Protein AF-A0AAV7N6C5-F1 (afdb_monomer)

Foldseek 3Di:
DDDDADPPDWDWDADPQGWIKIWHFAADDPPDPLDDRDIDIFTPDCRPPDPPDDTDCPPPDPPWDKDWDDFAQDVDNSDTWIWMATPNDIDIRD

InterPro domains:
  IPR010600 Inter-alpha-trypsin inhibitor heavy chain, C-terminal [PF06668] (1-94)
  IPR050934 Inter-alpha-trypsin inhibitor heavy chain [PTHR10338] (2-92)

Structure (mmCIF, N/CA/C/O backbone):
data_AF-A0AAV7N6C5-F1
#
_entry.id   AF-A0AAV7N6C5-F1
#
loop_
_atom_site.group_PDB
_atom_site.id
_atom_site.type_symbol
_atom_site.label_atom_id
_atom_site.label_alt_id
_atom_site.label_comp_id
_atom_site.label_asym_id
_atom_site.label_entity_id
_atom_site.label_seq_id
_atom_site.pdbx_PDB_ins_code
_atom_site.Cartn_x
_atom_site.Cartn_y
_atom_site.Cartn_z
_atom_site.occupancy
_atom_site.B_iso_or_equiv
_atom_site.auth_seq_id
_atom_site.auth_comp_id
_atom_site.auth_asym_id
_atom_site.auth_atom_id
_atom_site.pdbx_PDB_model_num
ATOM 1 N N . VAL A 1 1 ? -11.718 14.815 -6.228 1.00 68.44 1 VAL A N 1
ATOM 2 C CA . VAL A 1 1 ? -10.527 15.346 -5.524 1.00 68.44 1 VAL A CA 1
ATOM 3 C C . VAL A 1 1 ? -9.331 14.554 -6.005 1.00 68.44 1 VAL A C 1
ATOM 5 O O . VAL A 1 1 ? -9.410 13.334 -5.991 1.00 68.44 1 VAL A O 1
ATOM 8 N N . THR A 1 2 ? -8.281 15.225 -6.469 1.00 74.06 2 THR A N 1
ATOM 9 C CA . THR A 1 2 ? -7.035 14.573 -6.897 1.00 74.06 2 THR A CA 1
ATOM 10 C C . THR A 1 2 ? -5.976 14.829 -5.838 1.00 74.06 2 THR A C 1
ATOM 12 O O . THR A 1 2 ? -5.781 15.978 -5.446 1.00 74.06 2 THR A O 1
ATOM 15 N N . ILE A 1 3 ? -5.314 13.772 -5.370 1.00 77.88 3 ILE A N 1
ATOM 16 C CA . ILE A 1 3 ? -4.225 13.855 -4.393 1.00 77.88 3 ILE A CA 1
ATOM 17 C C . ILE A 1 3 ? -2.941 13.421 -5.096 1.00 77.88 3 ILE A C 1
ATOM 19 O O . ILE A 1 3 ? -2.897 12.351 -5.699 1.00 77.88 3 ILE A O 1
ATOM 23 N N . VAL A 1 4 ? -1.910 14.265 -5.037 1.00 82.94 4 VAL A N 1
ATOM 24 C CA . VAL A 1 4 ? -0.594 14.002 -5.632 1.00 82.94 4 VAL A CA 1
ATOM 25 C C . VAL A 1 4 ? 0.413 13.820 -4.503 1.00 82.94 4 VAL A C 1
ATOM 27 O O . VAL A 1 4 ? 0.573 14.711 -3.672 1.00 82.94 4 VAL A O 1
ATOM 30 N N . ILE A 1 5 ? 1.088 12.670 -4.478 1.00 83.50 5 ILE A N 1
ATOM 31 C CA . ILE A 1 5 ? 2.079 12.317 -3.453 1.00 83.50 5 ILE A CA 1
ATOM 32 C C . ILE A 1 5 ? 3.467 12.404 -4.082 1.00 83.50 5 ILE A C 1
ATOM 34 O O . ILE A 1 5 ? 3.756 11.735 -5.072 1.00 83.50 5 ILE A O 1
ATOM 38 N N . THR A 1 6 ? 4.320 13.255 -3.519 1.00 85.06 6 THR A N 1
ATOM 39 C CA . THR A 1 6 ? 5.695 13.471 -3.981 1.00 85.06 6 THR A CA 1
ATOM 40 C C . THR A 1 6 ? 6.704 12.911 -2.981 1.00 85.06 6 THR A C 1
ATOM 42 O O . THR A 1 6 ? 6.356 12.438 -1.900 1.00 85.06 6 THR A O 1
ATOM 45 N N . LYS A 1 7 ? 7.987 12.922 -3.356 1.00 80.62 7 LYS A N 1
ATOM 46 C CA . LYS A 1 7 ? 9.080 12.455 -2.497 1.00 80.62 7 LYS A CA 1
ATOM 47 C C . LYS A 1 7 ? 9.035 13.153 -1.131 1.00 80.62 7 LYS A C 1
ATOM 49 O O . LYS A 1 7 ? 8.854 14.365 -1.080 1.00 80.62 7 LYS A O 1
ATOM 54 N N . GLU A 1 8 ? 9.240 12.378 -0.061 1.00 82.88 8 GLU A N 1
ATOM 55 C CA . GLU A 1 8 ? 9.240 12.852 1.341 1.00 82.88 8 GLU A CA 1
ATOM 56 C C . GLU A 1 8 ? 7.904 13.450 1.811 1.00 82.88 8 GLU A C 1
ATOM 58 O O . GLU A 1 8 ? 7.842 14.092 2.859 1.00 82.88 8 GLU A O 1
ATOM 63 N N . LYS A 1 9 ? 6.827 13.241 1.049 1.00 89.56 9 LYS A N 1
ATOM 64 C CA . LYS A 1 9 ? 5.465 13.559 1.461 1.00 89.56 9 LYS A CA 1
ATOM 65 C C . LYS A 1 9 ? 4.693 12.278 1.716 1.00 89.56 9 LYS A C 1
ATOM 67 O O . LYS A 1 9 ? 4.887 11.267 1.039 1.00 89.56 9 LYS A O 1
ATOM 72 N N . ASP A 1 10 ? 3.785 12.376 2.668 1.00 90.56 10 ASP A N 1
ATOM 73 C CA . ASP A 1 10 ? 2.823 11.349 2.999 1.00 90.56 10 ASP A CA 1
ATOM 74 C C . ASP A 1 10 ? 1.416 11.941 3.077 1.00 90.56 10 ASP A C 1
ATOM 76 O O . ASP A 1 10 ? 1.214 13.155 3.179 1.00 90.56 10 ASP A O 1
ATOM 80 N N . VAL A 1 11 ? 0.436 11.055 2.971 1.00 92.62 11 VAL A N 1
ATOM 81 C CA . VAL A 1 11 ? -0.975 11.357 3.165 1.00 92.62 11 VAL A CA 1
ATOM 82 C C . VAL A 1 11 ? -1.479 10.463 4.275 1.00 92.62 11 VAL A C 1
ATOM 84 O O . VAL A 1 11 ? -1.396 9.240 4.173 1.00 92.62 11 VAL A O 1
ATOM 87 N N . ARG A 1 12 ? -2.052 11.079 5.307 1.00 91.12 12 ARG A N 1
ATOM 88 C CA . ARG A 1 12 ? -2.764 10.363 6.359 1.00 91.12 12 ARG A CA 1
ATOM 89 C C . ARG A 1 12 ? -4.241 10.246 6.023 1.00 91.12 12 ARG A C 1
ATOM 91 O O . ARG A 1 12 ? -4.892 11.240 5.704 1.00 91.12 12 ARG A O 1
ATOM 98 N N . LEU A 1 13 ? -4.757 9.030 6.118 1.00 88.31 13 LEU A N 1
ATOM 99 C CA . LEU A 1 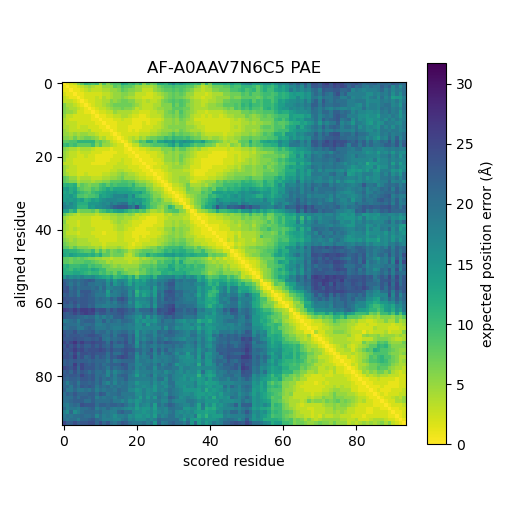13 ? -6.173 8.721 6.007 1.00 88.31 13 LEU A CA 1
ATOM 100 C C . LEU A 1 13 ? -6.647 8.169 7.347 1.00 88.31 13 LEU A C 1
ATOM 102 O O . LEU A 1 13 ? -6.211 7.096 7.750 1.00 88.31 13 LEU A O 1
ATOM 106 N N . SER A 1 14 ? -7.567 8.871 7.998 1.00 89.56 14 SER A N 1
ATOM 107 C CA . SER A 1 14 ? -8.203 8.398 9.227 1.00 89.56 14 SER A CA 1
ATOM 108 C C . SER A 1 14 ? -9.659 8.054 8.957 1.00 89.56 14 SER A C 1
ATOM 110 O O . SER A 1 14 ? -10.384 8.797 8.294 1.00 89.56 14 SER A O 1
ATOM 112 N N . THR A 1 15 ? -10.081 6.908 9.472 1.00 85.81 15 THR A N 1
ATOM 113 C CA . THR A 1 15 ? -11.496 6.539 9.543 1.00 85.81 15 THR A CA 1
ATOM 114 C C . THR A 1 15 ? -12.142 7.228 10.741 1.00 85.81 15 THR A C 1
ATOM 116 O O . THR A 1 15 ? -11.457 7.565 11.707 1.00 85.81 15 THR A O 1
ATOM 119 N N . ALA A 1 16 ? -13.460 7.436 10.691 1.00 83.88 16 ALA A N 1
ATOM 120 C CA . ALA A 1 16 ? -14.198 8.019 11.814 1.00 83.88 16 ALA A CA 1
ATOM 121 C C . ALA A 1 16 ? -14.032 7.197 13.106 1.00 83.88 16 ALA A C 1
ATOM 123 O O . ALA A 1 16 ? -14.022 7.757 14.198 1.00 83.88 16 ALA A O 1
ATOM 124 N N . ASP A 1 17 ? -13.835 5.887 12.951 1.00 79.19 17 ASP A N 1
ATOM 125 C CA . ASP A 1 17 ? -13.825 4.913 14.039 1.00 79.19 17 ASP A CA 1
ATOM 126 C C . ASP A 1 17 ? -12.407 4.587 14.555 1.00 79.19 17 ASP A C 1
ATOM 128 O O . ASP A 1 17 ? -12.248 3.725 15.414 1.00 79.19 17 ASP A O 1
ATOM 132 N N . GLY A 1 18 ? -11.370 5.289 14.077 1.00 82.88 18 GLY A N 1
ATOM 133 C CA . GLY A 1 18 ? -10.057 5.338 14.739 1.00 82.88 18 GLY A CA 1
ATOM 134 C C . GLY A 1 18 ? -8.883 4.692 14.000 1.00 82.88 18 GLY A C 1
ATOM 135 O O . GLY A 1 18 ? -7.739 5.028 14.298 1.00 82.88 18 GLY A O 1
ATOM 136 N N . ALA A 1 19 ? -9.111 3.845 12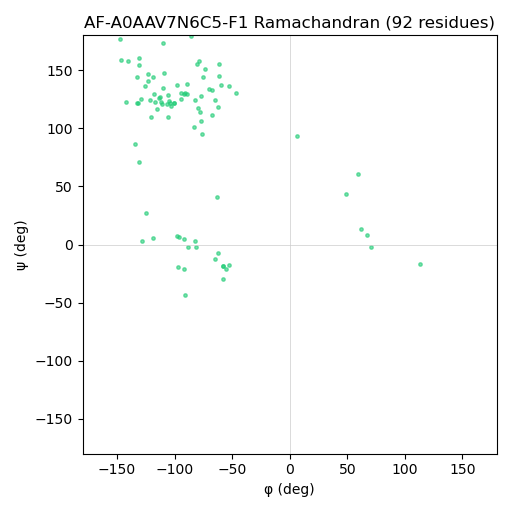.993 1.00 87.62 19 ALA A N 1
ATOM 137 C CA . ALA A 1 19 ? -8.006 3.332 12.182 1.00 87.62 19 ALA A CA 1
ATOM 138 C C . ALA A 1 19 ? -7.379 4.468 11.359 1.00 87.62 19 ALA A C 1
ATOM 140 O O . ALA A 1 19 ? -8.104 5.226 10.699 1.00 87.62 19 ALA A O 1
ATOM 141 N N . THR A 1 20 ? -6.048 4.559 11.368 1.00 88.88 20 THR A N 1
ATOM 142 C CA . THR A 1 20 ? -5.280 5.559 10.617 1.00 88.88 20 THR A CA 1
ATOM 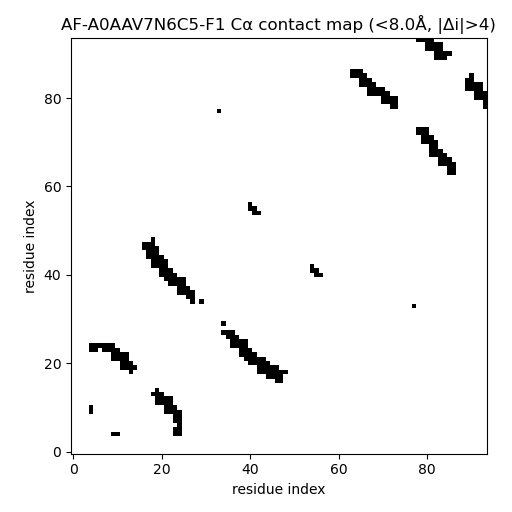143 C C . THR A 1 20 ? -4.229 4.891 9.742 1.00 88.88 20 THR A C 1
ATOM 145 O O . THR A 1 20 ? -3.510 3.984 10.164 1.00 88.88 20 THR A O 1
ATOM 148 N N . PHE A 1 21 ? -4.128 5.368 8.506 1.00 87.12 21 PHE A N 1
ATOM 149 C CA . PHE A 1 21 ? -3.220 4.861 7.491 1.00 87.12 21 PHE A CA 1
ATOM 150 C C . PHE A 1 21 ? -2.321 5.971 6.970 1.00 87.12 21 PHE A C 1
ATOM 152 O O . PHE A 1 21 ? -2.761 7.110 6.818 1.00 87.12 21 PHE A O 1
ATOM 159 N N . VAL A 1 22 ? -1.091 5.616 6.621 1.00 89.31 22 VAL A N 1
ATOM 160 C CA . VAL A 1 22 ? -0.133 6.496 5.956 1.00 89.31 22 VAL A CA 1
ATOM 161 C C . VAL A 1 22 ? 0.118 5.970 4.549 1.00 89.31 22 VAL A C 1
ATOM 163 O O . VAL A 1 22 ? 0.481 4.808 4.355 1.00 89.31 22 VAL A O 1
ATOM 166 N N . ILE A 1 23 ? -0.058 6.845 3.565 1.00 88.38 23 ILE A N 1
ATOM 167 C CA . ILE A 1 23 ? 0.202 6.583 2.153 1.00 88.38 23 ILE A CA 1
ATOM 168 C C . ILE A 1 23 ? 1.417 7.406 1.738 1.00 88.38 23 ILE A C 1
ATOM 170 O O . ILE A 1 23 ? 1.394 8.630 1.844 1.00 88.38 23 ILE A O 1
ATOM 174 N N . LEU A 1 24 ? 2.478 6.757 1.262 1.00 89.56 24 LEU A N 1
ATOM 175 C CA . LEU A 1 24 ? 3.717 7.437 0.870 1.00 89.56 24 LEU A CA 1
ATOM 176 C C . LEU A 1 24 ? 4.400 6.749 -0.310 1.00 89.56 24 LEU A C 1
ATOM 178 O O . LEU A 1 24 ? 4.189 5.565 -0.567 1.00 89.56 24 LEU A O 1
ATOM 182 N N . LEU A 1 25 ? 5.251 7.486 -1.022 1.00 86.69 25 LEU A N 1
ATOM 183 C CA . LEU A 1 25 ? 6.102 6.919 -2.066 1.00 86.69 25 LEU A CA 1
ATOM 184 C C . LEU A 1 25 ? 7.288 6.175 -1.429 1.00 86.69 25 LEU A C 1
ATOM 186 O O . LEU A 1 25 ? 8.230 6.801 -0.935 1.00 86.69 25 LEU A O 1
ATOM 190 N N . HIS A 1 26 ? 7.255 4.844 -1.457 1.00 82.00 26 HIS A N 1
ATOM 191 C CA . HIS A 1 26 ? 8.327 3.986 -0.969 1.00 82.00 26 HIS A CA 1
ATOM 192 C C . HIS A 1 26 ? 9.415 3.844 -2.032 1.00 82.00 26 HIS A C 1
ATOM 194 O O . HIS A 1 26 ? 9.159 3.422 -3.163 1.00 82.00 26 HIS A O 1
ATOM 200 N N . ARG A 1 27 ? 10.654 4.180 -1.660 1.00 80.88 27 ARG A N 1
ATOM 201 C CA . ARG A 1 27 ? 11.799 4.104 -2.569 1.00 80.88 27 ARG A CA 1
ATOM 202 C C . ARG A 1 27 ? 12.639 2.880 -2.268 1.00 80.88 27 ARG A C 1
ATOM 204 O O . ARG A 1 27 ? 13.200 2.757 -1.182 1.00 80.88 27 ARG A O 1
ATOM 211 N N . VAL A 1 28 ? 12.762 2.003 -3.253 1.00 77.44 28 VAL A N 1
ATOM 212 C CA . VAL A 1 28 ? 13.692 0.872 -3.187 1.00 77.44 28 VAL A CA 1
ATOM 213 C C . VAL A 1 28 ? 15.129 1.359 -3.358 1.00 77.44 28 VAL A C 1
ATOM 215 O O . VAL A 1 28 ? 15.402 2.365 -4.019 1.00 77.44 28 VAL A O 1
ATOM 218 N N . TRP A 1 29 ? 16.088 0.645 -2.764 1.00 78.44 29 TRP A N 1
ATOM 219 C CA . TRP A 1 29 ? 17.498 0.999 -2.907 1.00 78.44 29 TRP A CA 1
ATOM 220 C C . TRP A 1 29 ? 17.955 0.940 -4.377 1.00 78.44 29 TRP A C 1
ATOM 222 O O . TRP A 1 29 ? 17.423 0.193 -5.201 1.00 78.44 29 TRP A O 1
ATOM 232 N N . LYS A 1 30 ? 19.014 1.689 -4.712 1.00 69.75 30 LYS A N 1
ATOM 233 C CA . LYS A 1 30 ? 19.503 1.887 -6.094 1.00 69.75 30 LYS A CA 1
ATOM 234 C C . LYS A 1 30 ? 19.980 0.629 -6.846 1.00 69.75 30 LYS A C 1
ATOM 236 O O . LYS A 1 30 ? 20.241 0.736 -8.034 1.00 69.75 30 LYS A O 1
ATOM 241 N N . LYS A 1 31 ? 20.087 -0.540 -6.205 1.00 72.19 31 LYS A N 1
ATOM 242 C CA . LYS A 1 31 ? 20.528 -1.819 -6.812 1.00 72.19 31 LYS A CA 1
ATOM 243 C C . LYS A 1 31 ? 19.534 -2.986 -6.645 1.00 72.19 31 LYS A C 1
ATOM 245 O O . LYS A 1 31 ? 19.944 -4.136 -6.528 1.00 72.19 31 LYS A O 1
ATOM 250 N N . HIS A 1 32 ? 18.239 -2.709 -6.515 1.00 70.38 32 HIS A N 1
ATOM 251 C CA . HIS A 1 32 ? 17.221 -3.743 -6.334 1.00 70.38 32 HIS A CA 1
ATOM 252 C C . HIS A 1 32 ? 16.898 -4.449 -7.664 1.00 70.38 32 HIS A C 1
ATOM 254 O O . HIS A 1 32 ? 16.524 -3.771 -8.612 1.00 70.38 32 HIS A O 1
ATOM 260 N N . PRO A 1 33 ? 16.942 -5.788 -7.755 1.00 67.75 33 PRO A N 1
ATOM 261 C CA . PRO A 1 33 ? 16.853 -6.514 -9.030 1.00 67.75 33 PRO A CA 1
ATOM 262 C C . PRO A 1 33 ? 15.578 -6.256 -9.858 1.00 67.75 33 PRO A C 1
ATOM 264 O O . PRO A 1 33 ? 15.580 -6.508 -11.056 1.00 67.75 33 PRO A O 1
ATOM 267 N N . VAL A 1 34 ? 14.507 -5.735 -9.243 1.00 67.25 34 VAL A N 1
ATOM 268 C CA . VAL A 1 34 ? 13.171 -5.576 -9.864 1.00 67.25 34 VAL A CA 1
ATOM 269 C C . VAL A 1 34 ? 12.689 -4.104 -9.943 1.00 67.25 34 VAL A C 1
ATOM 271 O O . VAL A 1 34 ? 11.563 -3.835 -10.328 1.00 67.25 34 VAL A O 1
ATOM 274 N N . HIS A 1 35 ? 13.527 -3.130 -9.564 1.00 61.66 35 HIS A N 1
ATOM 275 C CA . HIS A 1 35 ? 13.317 -1.663 -9.618 1.00 61.66 35 HIS A CA 1
ATOM 276 C C . HIS A 1 35 ? 11.939 -1.074 -10.033 1.00 61.66 35 HIS A C 1
ATOM 278 O O . HIS A 1 35 ? 11.730 -0.693 -11.192 1.00 61.66 35 HIS A O 1
ATOM 284 N N . GLN A 1 36 ? 11.082 -0.796 -9.044 1.00 70.50 36 GLN A N 1
ATOM 285 C CA . GLN A 1 36 ? 9.991 0.190 -9.123 1.00 70.50 36 GLN A CA 1
ATOM 286 C C . GLN A 1 36 ? 9.886 0.899 -7.755 1.00 70.50 36 GLN A C 1
ATOM 288 O O . GLN A 1 36 ? 9.714 0.215 -6.746 1.00 70.50 36 GLN A O 1
ATOM 293 N N . ASP A 1 37 ? 10.007 2.236 -7.698 1.00 75.75 37 ASP A N 1
ATOM 294 C CA . ASP A 1 37 ? 9.454 2.982 -6.552 1.00 75.75 37 ASP A CA 1
ATOM 295 C C . ASP A 1 37 ? 7.947 2.677 -6.536 1.00 75.75 37 ASP A C 1
ATOM 297 O O . ASP A 1 37 ? 7.325 2.639 -7.597 1.00 75.75 37 ASP A O 1
ATOM 301 N N . PHE A 1 38 ? 7.362 2.429 -5.370 1.00 78.00 38 PHE A N 1
ATOM 302 C CA . PHE A 1 38 ? 5.959 2.028 -5.278 1.00 78.00 38 PHE A CA 1
ATOM 303 C C . PHE A 1 38 ? 5.222 2.860 -4.243 1.00 78.00 38 PHE A C 1
ATOM 305 O O . PHE A 1 38 ? 5.810 3.382 -3.297 1.00 78.00 38 PHE A O 1
ATOM 312 N N . LEU A 1 39 ? 3.912 2.990 -4.418 1.00 82.25 39 LEU A N 1
ATOM 313 C CA . LEU A 1 39 ? 3.076 3.629 -3.418 1.00 82.25 39 LEU A CA 1
ATOM 314 C C . LEU A 1 39 ? 2.824 2.636 -2.280 1.00 82.25 39 LEU A C 1
ATOM 316 O O . LEU A 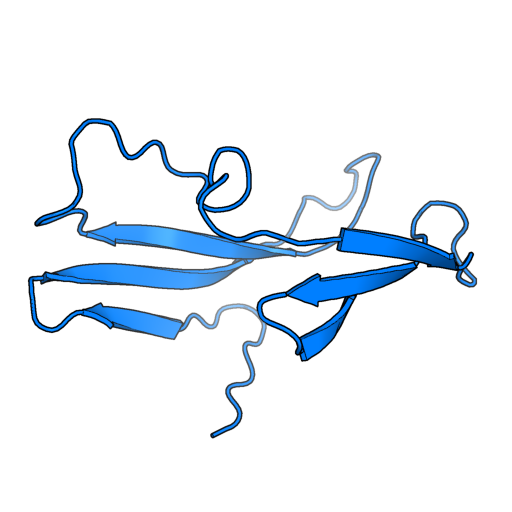1 39 ? 2.202 1.595 -2.478 1.00 82.25 39 LEU A O 1
ATOM 320 N N . GLY A 1 40 ? 3.345 2.940 -1.098 1.00 79.50 40 GLY A N 1
ATOM 321 C CA . GLY A 1 40 ? 3.127 2.148 0.101 1.00 79.50 40 GLY A CA 1
ATOM 322 C C . GLY A 1 40 ? 1.881 2.619 0.843 1.00 79.50 40 GLY A C 1
ATOM 323 O O . GLY A 1 40 ? 1.653 3.821 0.973 1.00 79.50 40 GLY A O 1
ATOM 324 N N . PHE A 1 41 ? 1.094 1.664 1.334 1.00 82.56 41 PHE A N 1
ATOM 325 C CA . PHE A 1 41 ? -0.077 1.899 2.172 1.00 82.56 41 PHE A CA 1
ATOM 326 C C . PHE A 1 41 ? 0.136 1.176 3.502 1.00 82.56 41 PHE A C 1
ATOM 328 O O . PHE A 1 41 ? 0.151 -0.056 3.546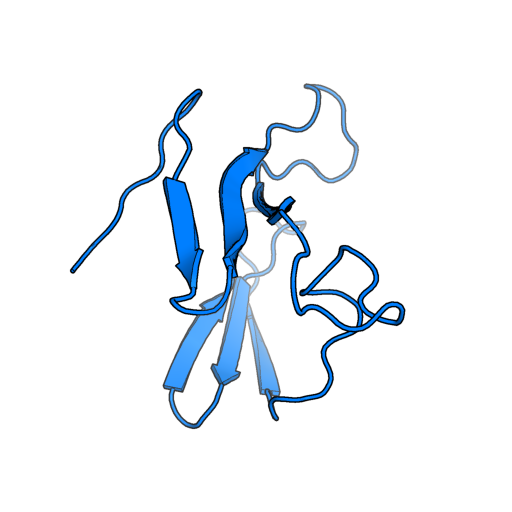 1.00 82.56 41 PHE A O 1
ATOM 335 N N . TYR A 1 42 ? 0.340 1.939 4.570 1.00 80.69 42 TYR A N 1
ATOM 336 C CA . TYR A 1 42 ? 0.753 1.422 5.871 1.00 80.69 42 TYR A CA 1
ATOM 337 C C . TYR A 1 42 ? -0.291 1.731 6.930 1.00 80.69 42 TYR A C 1
ATOM 339 O O . TYR A 1 42 ? -0.900 2.796 6.917 1.00 80.69 42 TYR A O 1
ATOM 347 N N . VAL A 1 43 ? -0.470 0.805 7.865 1.00 84.50 43 VAL A N 1
ATOM 348 C CA . VAL A 1 43 ? -1.269 1.044 9.067 1.00 84.50 43 VAL A CA 1
ATOM 349 C C . VAL A 1 43 ? -0.397 1.817 10.052 1.00 84.50 43 VAL A C 1
ATOM 351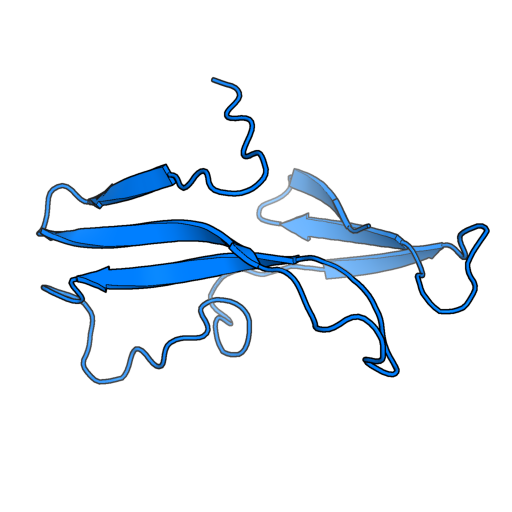 O O . VAL A 1 43 ? 0.651 1.319 10.456 1.00 84.50 43 VAL A O 1
ATOM 354 N N . GLU A 1 44 ? -0.804 3.036 10.396 1.00 85.31 44 GLU A N 1
ATOM 355 C CA . GLU A 1 44 ? -0.169 3.841 11.450 1.00 85.31 44 GLU A CA 1
ATOM 356 C C . GLU A 1 44 ? -0.854 3.575 12.790 1.00 85.31 44 GLU A C 1
ATOM 358 O O . GLU A 1 44 ? -0.183 3.335 13.790 1.00 85.31 44 GLU A O 1
ATOM 363 N N . ASP A 1 45 ? -2.187 3.529 12.779 1.00 85.06 45 ASP A N 1
ATOM 364 C CA . ASP A 1 45 ? -2.997 3.120 13.916 1.00 85.06 45 ASP A CA 1
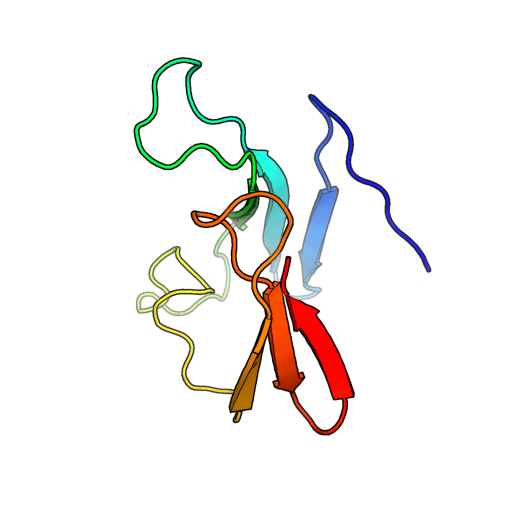ATOM 365 C C . ASP A 1 45 ? -4.014 2.055 13.487 1.00 85.06 45 ASP A C 1
ATOM 367 O O . ASP A 1 45 ? -4.788 2.242 12.546 1.00 85.06 45 ASP A O 1
ATOM 371 N N . SER A 1 46 ? -3.986 0.923 14.185 1.00 79.31 46 SER A N 1
ATOM 372 C CA . SER A 1 46 ? -4.831 -0.240 13.925 1.00 79.31 46 SER A CA 1
ATOM 373 C C . SER A 1 46 ? -6.058 -0.319 14.829 1.00 79.31 46 SER A C 1
ATOM 375 O O . SER A 1 46 ? -6.748 -1.336 14.785 1.00 79.31 46 SER A O 1
ATOM 377 N N . HIS A 1 47 ? -6.347 0.706 15.643 1.00 83.44 47 HIS A N 1
ATOM 378 C CA . HIS A 1 47 ? -7.562 0.728 16.456 1.00 83.44 47 HIS A CA 1
ATOM 379 C C . HIS A 1 47 ? -8.781 0.334 15.606 1.00 83.44 47 HIS A C 1
ATOM 381 O O . HIS A 1 47 ? -8.984 0.838 14.503 1.00 83.44 47 HIS A O 1
ATOM 387 N N . MET A 1 48 ? -9.567 -0.612 16.126 1.00 77.00 48 MET A N 1
ATOM 388 C CA . MET A 1 48 ? -10.741 -1.221 15.480 1.00 77.00 48 MET A CA 1
ATOM 389 C C . MET A 1 48 ? -10.471 -2.156 14.285 1.00 77.00 48 MET A C 1
ATOM 391 O O . MET A 1 48 ? -11.414 -2.769 13.781 1.00 77.00 48 MET A O 1
ATOM 395 N N . LEU A 1 49 ? -9.223 -2.350 13.849 1.00 76.75 49 LEU A N 1
ATOM 396 C CA . LEU A 1 49 ? -8.890 -3.432 12.920 1.00 76.75 49 LEU A CA 1
ATOM 397 C C . LEU A 1 49 ? -8.872 -4.772 13.666 1.00 76.75 49 LEU A C 1
ATOM 399 O O . LEU A 1 49 ? -8.458 -4.868 14.819 1.00 76.75 49 LEU A O 1
ATOM 403 N N . SER A 1 50 ? -9.321 -5.838 12.998 1.00 74.50 50 SER A N 1
ATOM 404 C CA . SER A 1 50 ? -9.234 -7.192 13.556 1.00 74.50 50 SER A CA 1
ATOM 405 C C . SER A 1 50 ? -7.773 -7.572 13.799 1.00 74.50 50 SER A C 1
ATOM 407 O O . SER A 1 50 ? -6.929 -7.283 12.951 1.00 74.50 50 SER A O 1
ATOM 409 N N . GLU A 1 51 ? -7.488 -8.327 14.862 1.00 69.75 51 GLU A N 1
ATOM 410 C CA . GLU A 1 51 ? -6.163 -8.926 15.111 1.00 69.75 51 GLU A CA 1
ATOM 411 C C . GLU A 1 51 ? -5.652 -9.794 13.946 1.00 69.75 51 GLU A C 1
ATOM 413 O O . GLU A 1 51 ? -4.452 -10.011 13.805 1.00 69.75 51 GLU A O 1
ATOM 418 N N . LYS A 1 52 ? -6.552 -10.269 13.074 1.00 67.12 52 LYS A N 1
ATOM 419 C CA . LYS A 1 52 ? -6.209 -11.026 11.859 1.00 67.12 52 LYS A CA 1
ATOM 420 C C . LYS A 1 52 ? -5.786 -10.138 10.681 1.00 67.12 52 LYS A C 1
ATOM 422 O O . LYS A 1 52 ? -5.471 -10.650 9.608 1.00 67.12 52 LYS A O 1
ATOM 427 N N . THR A 1 53 ? -5.811 -8.816 10.842 1.00 66.25 53 THR A N 1
ATOM 428 C CA . THR A 1 53 ? -5.403 -7.862 9.806 1.00 66.25 53 THR A CA 1
ATOM 429 C C . THR A 1 53 ? -3.878 -7.830 9.738 1.00 66.25 53 THR A C 1
ATOM 431 O O . THR A 1 53 ? -3.224 -7.120 10.496 1.00 66.25 53 THR A O 1
ATOM 434 N N . HIS A 1 54 ? -3.286 -8.608 8.834 1.00 58.16 54 HIS A N 1
ATOM 435 C CA . HIS A 1 54 ? -1.840 -8.599 8.612 1.00 58.16 54 HIS A CA 1
ATOM 436 C C . HIS A 1 54 ? -1.468 -7.583 7.518 1.00 58.16 54 HIS A C 1
ATOM 438 O O . HIS A 1 54 ? -2.075 -7.556 6.450 1.00 58.16 54 HIS A O 1
ATOM 444 N N . GLY A 1 55 ? -0.485 -6.729 7.829 1.00 54.88 55 GLY A N 1
ATOM 445 C CA . GLY A 1 55 ? -0.149 -5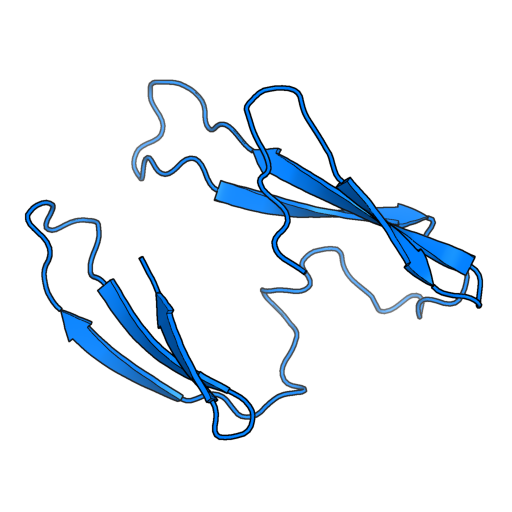.431 7.215 1.00 54.88 55 GLY A CA 1
ATOM 446 C C . GLY A 1 55 ? 0.293 -5.372 5.748 1.00 54.88 55 GLY A C 1
ATOM 447 O O . GLY A 1 55 ? 1.173 -4.585 5.417 1.00 54.88 55 GLY A O 1
ATOM 448 N N . LEU A 1 56 ? -0.331 -6.127 4.852 1.00 54.19 56 LEU A N 1
ATOM 449 C CA . LEU A 1 56 ? -0.260 -5.896 3.412 1.00 54.19 56 LEU A CA 1
ATOM 450 C C . LEU A 1 56 ? -1.677 -6.005 2.854 1.00 54.19 56 LEU A C 1
ATOM 452 O O . LEU A 1 56 ? -2.097 -7.065 2.392 1.00 54.19 56 LEU A O 1
ATOM 456 N N . LEU A 1 57 ? -2.408 -4.886 2.886 1.00 51.78 57 LEU A N 1
ATOM 457 C CA . LEU A 1 57 ? -3.761 -4.762 2.323 1.00 51.78 57 LEU A CA 1
ATOM 458 C C . LEU A 1 57 ? -3.853 -5.220 0.855 1.00 51.78 57 LEU A C 1
ATOM 460 O O . LEU A 1 57 ? -4.943 -5.518 0.387 1.00 51.78 57 LEU A O 1
ATOM 464 N N . GLY A 1 58 ? -2.723 -5.321 0.146 1.00 49.41 58 GLY A N 1
ATOM 465 C CA . GLY A 1 58 ? -2.654 -5.826 -1.224 1.00 49.41 58 GLY A CA 1
ATOM 466 C C . GLY A 1 58 ? -2.395 -7.329 -1.389 1.00 49.41 58 GLY A C 1
ATOM 467 O O . GLY A 1 58 ? -2.722 -7.847 -2.448 1.00 49.41 58 GLY A O 1
ATOM 468 N N . GLN A 1 59 ? -1.831 -8.050 -0.404 1.00 46.50 59 GLN A N 1
ATOM 469 C CA . GLN A 1 59 ? -1.421 -9.454 -0.631 1.00 46.50 59 GLN A CA 1
ATOM 470 C C . GLN A 1 59 ? -2.438 -10.504 -0.157 1.00 46.50 59 GLN A C 1
ATOM 472 O O . GLN A 1 59 ? -2.380 -11.643 -0.608 1.00 46.50 59 GLN A O 1
ATOM 477 N N . PHE A 1 60 ? -3.371 -10.139 0.729 1.00 44.91 60 PHE A N 1
ATOM 478 C CA . PHE A 1 60 ? -4.347 -11.082 1.306 1.00 44.91 60 PHE A CA 1
ATOM 479 C C . PHE A 1 60 ? -5.809 -10.629 1.203 1.00 44.91 60 PHE A C 1
ATOM 481 O O . PHE A 1 60 ? -6.708 -11.290 1.725 1.00 44.91 60 PHE A O 1
ATOM 488 N N . PHE A 1 61 ? -6.076 -9.490 0.562 1.00 48.47 61 PHE A N 1
ATOM 489 C CA . PHE A 1 61 ? -7.440 -9.005 0.403 1.00 48.47 61 PHE A CA 1
ATOM 490 C C . PHE A 1 61 ? -8.112 -9.679 -0.800 1.00 48.47 61 PHE A C 1
ATOM 492 O O . PHE A 1 61 ? -7.908 -9.290 -1.944 1.00 48.47 61 PHE A O 1
ATOM 499 N N . HIS A 1 62 ? -8.947 -10.680 -0.51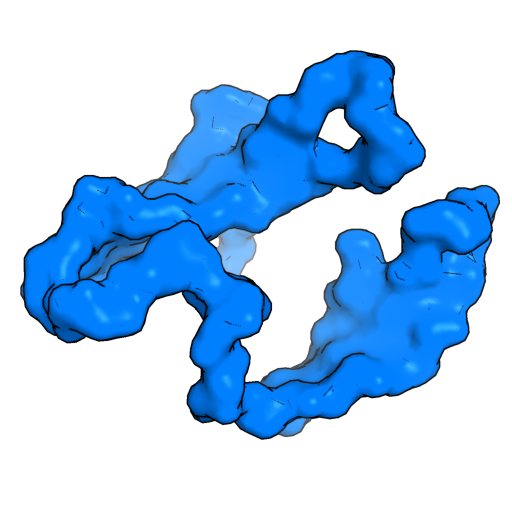9 1.00 55.16 62 HIS A N 1
ATOM 500 C CA . HIS A 1 62 ? -9.797 -11.364 -1.505 1.00 55.16 62 HIS A CA 1
ATOM 501 C C . HIS A 1 62 ? -11.204 -10.742 -1.623 1.00 55.16 62 HIS A C 1
ATOM 503 O O . HIS A 1 62 ? -12.071 -11.294 -2.288 1.00 55.16 62 HIS A O 1
ATOM 509 N N . GLY A 1 63 ? -11.473 -9.629 -0.928 1.00 54.53 63 GLY A N 1
ATOM 510 C CA . GLY A 1 63 ? -12.831 -9.106 -0.710 1.00 54.53 63 GLY A CA 1
ATOM 511 C C . GLY A 1 63 ? -13.418 -8.275 -1.852 1.00 54.53 63 GLY A C 1
ATOM 512 O O . GLY A 1 63 ? -14.506 -7.720 -1.707 1.00 54.53 63 GLY A O 1
ATOM 513 N N . VAL A 1 64 ? -12.701 -8.135 -2.964 1.00 61.19 64 VAL A N 1
ATOM 514 C CA . VAL A 1 64 ? -13.197 -7.467 -4.164 1.00 61.19 64 VAL A CA 1
ATOM 515 C C . VAL A 1 64 ? -12.875 -8.355 -5.345 1.00 61.19 64 VAL A C 1
ATOM 517 O O . VAL A 1 64 ? -11.709 -8.649 -5.581 1.00 61.19 64 VAL A O 1
ATOM 520 N N . ASP A 1 65 ? -13.906 -8.747 -6.088 1.00 68.19 65 ASP A N 1
ATOM 521 C CA . ASP A 1 65 ? -13.716 -9.389 -7.379 1.00 68.19 65 ASP A CA 1
ATOM 522 C C . ASP A 1 65 ? -13.012 -8.396 -8.302 1.00 68.19 65 ASP A C 1
ATOM 524 O O . ASP A 1 65 ? -13.515 -7.292 -8.572 1.00 68.19 65 ASP A O 1
ATOM 528 N N . PHE A 1 66 ? -11.820 -8.779 -8.739 1.00 70.06 66 PHE A N 1
ATOM 529 C CA . PHE A 1 66 ? -11.075 -8.055 -9.744 1.00 70.06 66 PHE A CA 1
ATOM 530 C C . PHE A 1 66 ? -10.553 -9.008 -10.808 1.00 70.06 66 PHE A C 1
ATOM 532 O O . PHE A 1 66 ? -10.167 -10.139 -10.520 1.00 70.06 66 PHE A O 1
ATOM 539 N N . GLU A 1 67 ? -10.527 -8.530 -12.044 1.00 72.31 67 GLU A N 1
ATOM 540 C CA . GLU A 1 67 ? -9.951 -9.254 -13.172 1.00 72.31 67 GLU A CA 1
ATOM 541 C C . GLU A 1 67 ? -8.783 -8.445 -13.704 1.00 72.31 67 GLU A C 1
ATOM 543 O O . GLU A 1 67 ? -8.956 -7.282 -14.071 1.00 72.31 67 GLU A O 1
ATOM 548 N N . VAL A 1 68 ? -7.599 -9.056 -13.735 1.00 73.62 68 VAL A N 1
ATOM 549 C CA . VAL A 1 68 ? -6.442 -8.504 -14.439 1.00 73.62 68 VAL A CA 1
ATOM 550 C C . VAL A 1 68 ? -6.320 -9.231 -15.769 1.00 73.62 68 VAL A C 1
ATOM 552 O O . VAL A 1 68 ? -6.200 -10.455 -15.802 1.00 73.62 68 VAL A O 1
ATOM 555 N N . PHE A 1 69 ? -6.355 -8.484 -16.863 1.00 73.06 69 PHE A N 1
ATOM 556 C CA . PHE A 1 69 ? -6.191 -9.001 -18.216 1.00 73.06 69 PHE A CA 1
ATOM 557 C C . PHE A 1 69 ? -5.493 -7.959 -19.086 1.00 73.06 69 PHE A C 1
ATOM 559 O O . PHE A 1 69 ? -5.194 -6.855 -18.636 1.00 73.06 69 PHE A O 1
ATOM 566 N N . ASP A 1 70 ? -5.224 -8.321 -20.336 1.00 78.69 70 ASP A N 1
ATOM 567 C CA . ASP A 1 70 ? -4.564 -7.435 -21.295 1.00 78.69 70 ASP A CA 1
ATOM 568 C C . ASP A 1 70 ? -3.176 -6.985 -20.812 1.00 78.69 70 ASP A C 1
ATOM 570 O O . ASP A 1 70 ? -2.911 -5.813 -20.555 1.00 78.69 70 ASP A O 1
ATOM 574 N N . LEU A 1 71 ? -2.289 -7.966 -20.614 1.00 81.31 71 LEU A N 1
ATOM 575 C CA . LEU A 1 71 ? -0.887 -7.689 -20.316 1.00 81.31 71 LEU A CA 1
ATOM 576 C C . LEU A 1 71 ? -0.238 -7.068 -21.554 1.00 81.31 71 LEU A C 1
ATOM 578 O O . LEU A 1 71 ? -0.039 -7.740 -22.568 1.00 81.31 71 LEU A O 1
ATOM 582 N N . HIS A 1 72 ? 0.119 -5.794 -21.461 1.00 81.56 72 HIS A N 1
ATOM 583 C CA . HIS A 1 72 ? 0.755 -5.051 -22.535 1.00 81.56 72 HIS A CA 1
ATOM 584 C C . HIS A 1 72 ? 2.235 -4.860 -22.233 1.00 81.56 72 HIS A C 1
ATOM 586 O O . HIS A 1 72 ? 2.620 -4.305 -21.205 1.00 81.56 72 HIS A O 1
ATOM 592 N N . GLN A 1 73 ? 3.092 -5.303 -23.152 1.00 78.19 73 GLN A N 1
ATOM 593 C CA . GLN A 1 73 ? 4.516 -5.011 -23.051 1.00 78.19 73 GLN A CA 1
ATOM 594 C C . GLN A 1 73 ? 4.738 -3.506 -23.196 1.00 78.19 73 GLN A C 1
ATOM 596 O O . GLN A 1 73 ? 4.349 -2.905 -24.198 1.00 78.19 73 GLN A O 1
ATOM 601 N N . THR A 1 74 ? 5.388 -2.905 -22.205 1.00 75.88 74 THR A N 1
ATOM 602 C CA . THR A 1 74 ? 5.884 -1.535 -22.321 1.00 75.88 74 THR A CA 1
ATOM 603 C C . THR A 1 74 ? 7.266 -1.533 -22.971 1.00 75.88 74 THR A C 1
ATOM 605 O O . THR A 1 74 ? 7.850 -2.576 -23.275 1.00 75.88 74 THR A O 1
ATOM 608 N N . SER A 1 75 ? 7.837 -0.342 -23.156 1.00 80.31 75 SER A N 1
ATOM 609 C CA . SER A 1 75 ? 9.230 -0.182 -23.587 1.00 80.31 75 SER A CA 1
ATOM 610 C C . SER A 1 75 ? 10.240 -0.854 -22.645 1.00 80.31 75 SER A C 1
ATOM 612 O O . SER A 1 75 ? 11.370 -1.115 -23.057 1.00 80.31 75 SER A O 1
ATOM 614 N N . ASN A 1 76 ? 9.848 -1.164 -21.402 1.00 77.69 76 ASN A N 1
ATOM 615 C CA . ASN A 1 76 ? 10.622 -1.990 -20.490 1.00 77.69 76 ASN A CA 1
ATOM 616 C C . ASN A 1 76 ? 9.984 -3.391 -20.370 1.00 77.69 76 ASN A C 1
ATOM 618 O O . ASN A 1 76 ? 8.953 -3.535 -19.716 1.00 77.69 76 ASN A O 1
ATOM 622 N N . PRO A 1 77 ? 10.615 -4.452 -20.905 1.00 74.50 77 PRO A N 1
ATOM 623 C CA . PRO A 1 77 ? 10.055 -5.805 -20.879 1.00 74.50 77 PRO A CA 1
ATOM 624 C C . PRO A 1 77 ? 9.920 -6.403 -19.467 1.00 74.50 77 PRO A C 1
ATOM 626 O O . PRO A 1 77 ? 9.235 -7.406 -19.296 1.00 74.50 77 PRO A O 1
ATOM 629 N N . LEU A 1 78 ? 10.538 -5.793 -18.447 1.00 76.31 78 LEU A N 1
ATOM 630 C CA . LEU A 1 78 ? 10.370 -6.163 -17.035 1.00 76.31 78 LEU A CA 1
ATOM 631 C C . LEU A 1 78 ? 9.190 -5.443 -16.356 1.00 76.31 78 LEU A C 1
ATOM 633 O O . LEU A 1 78 ? 8.939 -5.675 -15.176 1.00 76.31 78 LEU A O 1
ATOM 637 N N . LYS A 1 79 ? 8.494 -4.551 -17.070 1.00 72.06 79 LYS A N 1
ATOM 638 C CA . LYS A 1 79 ? 7.376 -3.744 -16.565 1.00 72.06 79 LYS A CA 1
ATOM 639 C C . LYS A 1 79 ? 6.183 -3.827 -17.522 1.00 72.06 79 LYS A C 1
ATOM 641 O O . LYS A 1 79 ? 5.943 -2.879 -18.264 1.00 72.06 79 LYS A O 1
ATOM 646 N N . PRO A 1 80 ? 5.495 -4.973 -17.603 1.00 78.06 80 PRO A N 1
ATOM 647 C CA . PRO A 1 80 ? 4.265 -5.058 -18.373 1.00 78.06 80 PRO A CA 1
ATOM 648 C C . PRO A 1 80 ? 3.159 -4.258 -17.677 1.00 78.06 80 PRO A C 1
ATOM 650 O O . PRO A 1 80 ? 2.955 -4.411 -16.472 1.00 78.06 80 PRO A O 1
ATOM 653 N N . ASP A 1 81 ? 2.442 -3.451 -18.450 1.00 82.19 81 ASP A N 1
ATOM 654 C CA . ASP A 1 81 ? 1.205 -2.822 -17.997 1.00 82.19 81 ASP A CA 1
ATOM 655 C C . ASP A 1 81 ? 0.073 -3.855 -18.063 1.00 82.19 81 ASP A C 1
ATOM 657 O O . ASP A 1 81 ? 0.145 -4.836 -18.810 1.00 82.19 81 ASP A O 1
ATOM 661 N N . ALA A 1 82 ? -0.995 -3.637 -17.304 1.00 85.12 82 ALA A N 1
ATOM 662 C CA . ALA A 1 82 ? -2.187 -4.475 -17.350 1.00 85.12 82 ALA A CA 1
ATOM 663 C C . ALA A 1 82 ? -3.465 -3.646 -17.248 1.00 85.12 82 ALA A C 1
ATOM 665 O O . ALA A 1 82 ? -3.481 -2.544 -16.694 1.00 85.12 82 ALA A O 1
ATOM 666 N N . THR A 1 83 ? -4.571 -4.209 -17.716 1.00 80.50 83 THR A N 1
ATOM 667 C CA . THR A 1 83 ? -5.904 -3.695 -17.413 1.00 80.50 83 THR A CA 1
ATOM 668 C C . THR A 1 83 ? -6.471 -4.442 -16.216 1.00 80.50 83 THR A C 1
ATOM 670 O O . THR A 1 83 ? -6.485 -5.668 -16.183 1.00 80.50 83 THR A O 1
ATOM 673 N N . MET A 1 84 ? -6.978 -3.701 -15.233 1.00 80.38 84 MET A N 1
ATOM 674 C CA . MET A 1 84 ? -7.670 -4.252 -14.075 1.00 80.38 84 MET A CA 1
ATOM 675 C C . MET A 1 84 ? -9.116 -3.755 -14.032 1.00 80.38 84 MET A C 1
ATOM 677 O O . MET A 1 84 ? -9.373 -2.552 -14.107 1.00 80.38 84 MET A O 1
ATOM 681 N N . ILE A 1 85 ? -10.069 -4.670 -13.876 1.00 77.25 85 ILE A N 1
ATOM 682 C CA . ILE A 1 85 ? -11.473 -4.347 -13.604 1.00 77.25 85 ILE A CA 1
ATOM 683 C C . ILE A 1 85 ? -11.731 -4.535 -12.116 1.00 77.25 85 ILE A C 1
ATOM 685 O O . ILE A 1 85 ? -11.551 -5.630 -11.607 1.00 77.25 85 ILE A O 1
ATOM 689 N N . VAL A 1 86 ? -12.181 -3.489 -11.421 1.00 76.19 86 VAL A N 1
ATOM 690 C CA . VAL A 1 86 ? -12.527 -3.514 -9.989 1.00 76.19 86 VAL A CA 1
ATOM 691 C C . VAL A 1 86 ? -13.891 -2.870 -9.805 1.00 76.19 86 VAL A C 1
ATOM 693 O O . VAL A 1 86 ? -14.077 -1.706 -10.155 1.00 76.19 86 VAL A O 1
ATOM 696 N N . LYS A 1 87 ? -14.870 -3.594 -9.245 1.00 77.31 87 LYS A N 1
ATOM 697 C CA . LYS A 1 87 ? -16.232 -3.060 -9.015 1.00 77.31 87 LYS A CA 1
ATOM 698 C C . LYS A 1 87 ? -16.812 -2.367 -10.265 1.00 77.31 87 LYS A C 1
ATOM 700 O O . LYS A 1 87 ? -17.364 -1.273 -10.163 1.00 77.31 87 LYS A O 1
ATOM 705 N N . LYS A 1 88 ? -16.644 -2.977 -11.447 1.00 76.06 88 LYS A N 1
ATOM 706 C CA . LYS A 1 88 ? -17.045 -2.445 -12.772 1.00 76.06 88 LYS A CA 1
ATOM 707 C C . LYS A 1 88 ? -16.276 -1.206 -13.267 1.00 76.06 88 LYS A C 1
ATOM 709 O O . LYS A 1 88 ? -16.644 -0.643 -14.293 1.00 76.06 88 LYS A O 1
ATOM 714 N N . HIS A 1 89 ? -15.218 -0.786 -12.580 1.00 72.50 89 HIS A N 1
ATOM 715 C CA . HIS A 1 89 ? -14.340 0.296 -13.023 1.00 72.50 89 HIS A CA 1
ATOM 716 C C . HIS A 1 89 ? -13.104 -0.280 -13.704 1.00 72.50 89 HIS A C 1
ATOM 718 O O . HIS A 1 89 ? -12.519 -1.234 -13.197 1.00 72.50 89 HIS A O 1
ATOM 724 N N . ARG A 1 90 ? -12.700 0.317 -14.831 1.00 82.00 90 ARG A N 1
ATOM 725 C CA . ARG A 1 90 ? -11.484 -0.053 -15.561 1.00 82.00 90 ARG A CA 1
ATOM 726 C C . ARG A 1 90 ? -10.320 0.825 -15.131 1.00 82.00 90 ARG A C 1
ATOM 728 O O . ARG A 1 90 ? -10.416 2.047 -15.201 1.00 82.00 90 ARG A O 1
ATOM 735 N N . LEU A 1 91 ? -9.237 0.188 -14.710 1.00 78.19 91 LEU A N 1
ATOM 736 C CA . LEU A 1 91 ? -8.010 0.813 -14.238 1.00 78.19 91 LEU A CA 1
ATOM 737 C C . LEU A 1 91 ? -6.837 0.304 -15.075 1.00 78.19 91 LEU A C 1
ATOM 739 O O . LEU A 1 91 ? -6.779 -0.878 -15.407 1.00 78.19 91 LEU A O 1
ATOM 743 N N . THR A 1 92 ? -5.904 1.191 -15.397 1.00 77.81 92 THR A N 1
ATOM 744 C CA . THR A 1 92 ? -4.600 0.803 -15.942 1.00 77.81 92 THR A CA 1
ATOM 745 C C . THR A 1 92 ? -3.644 0.580 -14.777 1.00 77.81 92 THR A C 1
ATOM 747 O O . THR A 1 92 ? -3.550 1.425 -13.886 1.00 77.81 92 THR A O 1
ATOM 750 N N . VAL A 1 93 ? -2.965 -0.563 -14.781 1.00 70.75 93 VAL A N 1
ATOM 751 C CA . VAL A 1 93 ? -1.910 -0.934 -13.836 1.00 70.75 93 VAL A CA 1
ATOM 752 C C . VAL A 1 93 ? -0.580 -0.770 -14.565 1.00 70.75 93 VAL A C 1
ATOM 754 O O . VAL A 1 93 ? -0.399 -1.385 -15.611 1.00 70.75 93 VAL A O 1
ATOM 757 N N . THR A 1 94 ? 0.305 0.072 -14.033 1.00 72.75 94 THR A N 1
ATOM 758 C CA . THR A 1 94 ? 1.612 0.448 -14.611 1.00 72.75 94 THR A CA 1
ATOM 759 C C . THR A 1 94 ? 2.745 0.197 -13.624 1.00 72.75 94 THR A C 1
ATOM 761 O O . THR A 1 94 ? 2.473 0.446 -12.425 1.00 72.75 94 THR A O 1
#

Mean predicted aligned error: 12.1 Å

Secondary structure (DSSP, 8-state):
------TT-EEEEE-TTS-EEEEEEEPPPTT-TT---EEEEEEEE-TTS-TT--S-TTTS--SS-EEEEEEE--SSTT--EEEEEETTEEEEE-

Nearest PDB structures (foldseek):
  2ljh-assembly1_A  TM=3.913E-01  e=2.119E+00  Drosophila melanogaster

Solvent-accessible surface area (backbone atoms only — not comparable to full-atom values): 6156 Å² total; per-residue (Å²): 138,88,85,86,82,48,88,99,38,73,44,78,50,70,50,96,78,52,30,26,31,39,36,34,67,42,75,66,66,99,83,49,97,78,77,65,71,41,81,41,71,41,78,76,34,60,50,86,57,59,94,84,67,64,93,43,75,81,82,74,64,77,89,61,74,63,48,79,46,72,77,39,79,43,100,46,84,92,51,57,27,32,37,33,37,46,88,92,40,84,42,82,45,121

Sequence (94 aa):
VTIVITKEKDVRLSTADGATFVILLHRVWKKHPVHQDFLGFYVEDSHMLSEKTHGLLGQFFHGVDFEVFDLHQTSNPLKPDATMIVKKHRLTVT

pLDDT: mean 75.88, std 10.69, range [44.91, 92.62]

Organism: Pleurodeles waltl (NCBI:txid8319)

Radius of gyration: 15.81 Å; Cα contacts (8 Å, |Δi|>4): 138; chains: 1; bounding box: 38×27×40 Å